Protein AF-A0AAX3VZ49-F1 (afdb_monomer_lite)

Foldseek 3Di:
DDDDDDDDDDDDPPDPDDDPDPPDDLPPWFAKLVVLLVVVLVCCCPVVVDDPVLSVLLNVLSVVLCLQQDTDGLARDDPVSLVLSLLLLQQPAPPLCPDPCVVVQDPDSVVNNVSSNCSSVVPHDHDALVSLVSSLVSVQVSLVVCVVVVSHPDRCSVVSHGDGPDPVVVVVPDDPDDPDD

Sequence (181 aa):
MADALATLPTTINAEPVPVCGALVAPSACGQSLEWLVARFNEHSATVLKLRTSTLKDRKGNLARFLDILGPLDSAALGTADIAHYREVIRTFPKDLPKKSVWKERPEDPVLRRNWYLSLNKHGLPSLSEQGQKTHFNDVRPFLRWLKAERYVTEDFSDMLTPVKNDADYQERGRPESPRVF

Radius of gyration: 23.42 Å; chains: 1; bounding box: 80×46×62 Å

pLDDT: mean 81.08, std 21.18, range [35.75, 98.12]

Secondary structure (DSSP, 8-state):
------PPPP---------SS------SSPPBHHHHHHHHHHHHHHTS---HHHHHHHHHHHHHHHHHH-S-BTTT--HHHHHHHHHHHHHPBTTGGGSGGGGG--SSHHHHHHHHHHGGGGTPPBPPHHHHHHHHHHHHHHHHHHHHTTSSSS--GGG-------HHHHHTTSPPPP---

Organism: Aeromonas salmonicida (NCBI:txid645)

InterPro domains:
  IPR010998 Integrase/recombinase, N-terminal [G3DSA:1.10.150.130] (31-170)

Structure (mmCIF, N/CA/C/O backbone):
data_AF-A0AAX3VZ49-F1
#
_entry.id   AF-A0AAX3VZ49-F1
#
loop_
_atom_site.group_PDB
_atom_site.id
_atom_site.type_symbol
_atom_site.label_atom_id
_atom_site.label_alt_id
_atom_site.label_comp_id
_atom_site.label_asym_id
_atom_site.label_entity_id
_atom_site.label_seq_id
_atom_site.pdbx_PDB_ins_code
_atom_site.Cartn_x
_atom_site.Cartn_y
_atom_site.Cartn_z
_atom_site.occupancy
_atom_site.B_iso_or_equiv
_atom_site.auth_seq_id
_atom_site.auth_comp_id
_atom_site.auth_asym_id
_atom_site.auth_atom_id
_atom_site.pdbx_PDB_model_num
ATOM 1 N N . MET A 1 1 ? -61.421 -30.511 25.741 1.00 42.22 1 MET A N 1
ATOM 2 C CA . MET A 1 1 ? -60.125 -30.350 25.046 1.00 42.22 1 MET A CA 1
ATOM 3 C C . MET A 1 1 ? -59.632 -28.962 25.422 1.00 42.22 1 MET A C 1
ATOM 5 O O . MET A 1 1 ? -60.268 -28.005 25.017 1.00 42.22 1 MET A O 1
ATOM 9 N N . ALA A 1 2 ? -58.894 -28.847 26.524 1.00 41.66 2 ALA A N 1
ATOM 10 C CA . ALA A 1 2 ? -57.445 -29.047 26.657 1.00 41.66 2 ALA A CA 1
ATOM 11 C C . ALA A 1 2 ? -56.673 -27.760 26.307 1.00 41.66 2 ALA A C 1
ATOM 13 O O . ALA A 1 2 ? -56.745 -27.267 25.185 1.00 41.66 2 ALA A O 1
ATOM 14 N N . ASP A 1 3 ? -56.012 -27.251 27.344 1.00 35.75 3 ASP A N 1
ATOM 15 C CA . ASP A 1 3 ? -55.146 -26.081 27.478 1.00 35.75 3 ASP A CA 1
ATOM 16 C C . ASP A 1 3 ? -54.098 -25.872 26.375 1.00 35.75 3 ASP A C 1
ATOM 18 O O . ASP A 1 3 ? -53.538 -26.832 25.852 1.00 35.75 3 ASP A O 1
ATOM 22 N N . ALA A 1 4 ? -53.735 -24.608 26.120 1.00 40.44 4 ALA A N 1
ATOM 23 C CA . ALA A 1 4 ? -52.469 -24.043 26.615 1.00 40.44 4 ALA A CA 1
ATOM 24 C C . ALA A 1 4 ? -52.219 -22.634 26.045 1.00 40.44 4 ALA A C 1
ATOM 26 O O . ALA A 1 4 ? -51.939 -22.443 24.862 1.00 40.44 4 ALA A O 1
ATOM 27 N N . LEU A 1 5 ? -52.268 -21.651 26.945 1.00 44.53 5 LEU A N 1
ATOM 28 C CA . LEU A 1 5 ? -51.555 -20.380 26.844 1.00 44.53 5 LEU A CA 1
ATOM 29 C C . LEU A 1 5 ? -50.047 -20.656 26.752 1.00 44.53 5 LEU A C 1
ATOM 31 O O . LEU A 1 5 ? -49.485 -21.277 27.651 1.00 44.53 5 LEU A O 1
ATOM 35 N N . ALA A 1 6 ? -49.387 -20.142 25.716 1.00 43.88 6 ALA A N 1
ATOM 36 C CA . ALA A 1 6 ? -47.933 -20.034 25.673 1.00 43.88 6 ALA A CA 1
ATOM 37 C C . ALA A 1 6 ? -47.542 -18.556 25.580 1.00 43.88 6 ALA A C 1
ATOM 39 O O . ALA A 1 6 ? -47.442 -17.962 24.508 1.00 43.88 6 ALA A O 1
ATOM 40 N N . THR A 1 7 ? -47.364 -17.969 26.759 1.00 42.59 7 THR A N 1
ATOM 41 C CA . THR A 1 7 ? -46.709 -16.688 27.008 1.00 42.59 7 THR A CA 1
ATOM 42 C C . THR A 1 7 ? -45.243 -16.789 26.576 1.00 42.59 7 THR A C 1
ATOM 44 O O . THR A 1 7 ? -44.523 -17.657 27.066 1.00 42.59 7 THR A O 1
ATOM 47 N N . LEU A 1 8 ? -44.780 -15.910 25.683 1.00 39.16 8 LEU A N 1
ATOM 48 C CA . LEU A 1 8 ? -43.347 -15.732 25.422 1.00 39.16 8 LEU A CA 1
ATOM 49 C C . LEU A 1 8 ? -42.787 -14.632 26.343 1.00 39.16 8 LEU A C 1
ATOM 51 O O . LEU A 1 8 ? -43.484 -13.649 26.604 1.00 39.16 8 LEU A O 1
ATOM 55 N N . PRO A 1 9 ? -41.565 -14.801 26.877 1.00 42.28 9 PRO A N 1
ATOM 56 C CA . PRO A 1 9 ? -41.089 -14.036 28.018 1.00 42.28 9 PRO A CA 1
ATOM 57 C C . PRO A 1 9 ? -40.709 -12.594 27.672 1.00 42.28 9 PRO A C 1
ATOM 59 O O . PRO A 1 9 ? -40.062 -12.291 26.671 1.00 42.28 9 PRO A O 1
ATOM 62 N N . THR A 1 10 ? -41.091 -11.725 28.598 1.00 40.69 10 THR A N 1
ATOM 63 C CA . THR A 1 10 ? -40.700 -10.331 28.766 1.00 40.69 10 THR A CA 1
ATOM 64 C C . THR A 1 10 ? -39.215 -10.217 29.147 1.00 40.69 10 THR A C 1
ATOM 66 O O . THR A 1 10 ? -38.770 -10.839 30.105 1.00 40.69 10 THR A O 1
ATOM 69 N N . THR A 1 11 ? -38.502 -9.343 28.430 1.00 42.53 11 THR A N 1
ATOM 70 C CA . THR A 1 11 ? -37.355 -8.543 28.900 1.00 42.53 11 THR A CA 1
ATOM 71 C C . THR A 1 11 ? -36.016 -9.245 29.167 1.00 42.53 11 THR A C 1
ATOM 73 O O . THR A 1 11 ? -35.780 -9.813 30.226 1.00 42.53 11 THR A O 1
ATOM 76 N N . ILE A 1 12 ? -35.046 -8.980 28.284 1.00 43.03 12 ILE A N 1
ATOM 77 C CA . ILE A 1 12 ? -33.708 -8.576 28.734 1.00 43.03 12 ILE A CA 1
ATOM 78 C C . ILE A 1 12 ? -33.549 -7.107 28.339 1.00 43.03 12 ILE A C 1
ATOM 80 O O . ILE A 1 12 ? -33.175 -6.778 27.216 1.00 43.03 12 ILE A O 1
ATOM 84 N N . ASN A 1 13 ? -33.880 -6.223 29.279 1.00 46.25 13 ASN A N 1
ATOM 85 C CA . ASN A 1 13 ? -33.373 -4.861 29.302 1.00 46.25 13 ASN A CA 1
ATOM 86 C C . ASN A 1 13 ? -31.871 -4.987 29.560 1.00 46.25 13 ASN A C 1
ATOM 88 O O . ASN A 1 13 ? -31.440 -5.056 30.708 1.00 46.25 13 ASN A O 1
ATOM 92 N N . ALA A 1 14 ? -31.075 -5.078 28.500 1.00 40.81 14 ALA A N 1
ATOM 93 C CA . ALA A 1 14 ? -29.682 -4.693 28.614 1.00 40.81 14 ALA A CA 1
ATOM 94 C C . ALA A 1 14 ? -29.687 -3.165 28.694 1.00 40.81 14 ALA A C 1
ATOM 96 O O . ALA A 1 14 ? -29.983 -2.488 27.709 1.00 40.81 14 ALA A O 1
ATOM 97 N N . GLU A 1 15 ? -29.446 -2.629 29.889 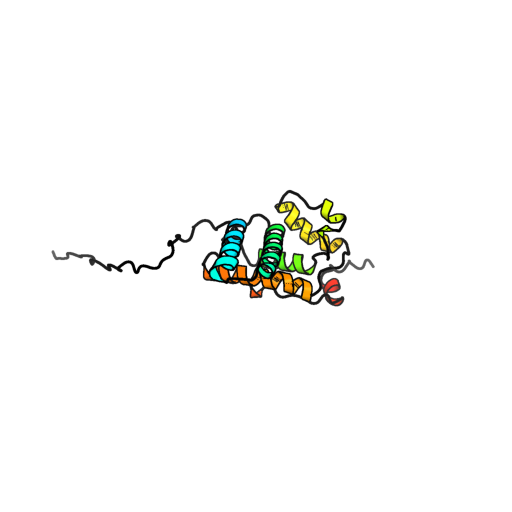1.00 38.97 15 GLU A N 1
ATOM 98 C CA . GLU A 1 15 ? -29.200 -1.202 30.053 1.00 38.97 15 GLU A CA 1
ATOM 99 C C . GLU A 1 15 ? -28.086 -0.771 29.082 1.00 38.97 15 GLU A C 1
ATOM 101 O O . GLU A 1 15 ? -27.069 -1.467 28.965 1.00 38.97 15 GLU A O 1
ATOM 106 N N . PRO A 1 16 ? -28.248 0.349 28.357 1.00 39.09 16 PRO A N 1
ATOM 107 C CA . PRO A 1 16 ? -27.188 0.855 27.508 1.00 39.09 16 PRO A CA 1
ATOM 108 C C . PRO A 1 16 ? -26.039 1.330 28.399 1.00 39.09 16 PRO A C 1
ATOM 110 O O . PRO A 1 16 ? -26.117 2.370 29.050 1.00 39.09 16 PRO A O 1
ATOM 113 N N . VAL A 1 17 ? -24.954 0.558 28.425 1.00 40.62 17 VAL A N 1
ATOM 114 C CA . VAL A 1 17 ? -23.691 0.994 29.023 1.00 40.62 17 VAL A CA 1
ATOM 115 C C . VAL A 1 17 ? -23.174 2.177 28.195 1.00 40.62 17 VAL A C 1
ATOM 117 O O . VAL A 1 17 ? -23.027 2.040 26.976 1.00 40.62 17 VAL A O 1
ATOM 120 N N . PRO A 1 18 ? -22.885 3.341 28.803 1.00 39.97 18 PRO A N 1
ATOM 121 C CA . PRO A 1 18 ? -22.410 4.493 28.061 1.00 39.97 18 PRO A CA 1
ATOM 122 C C . PRO A 1 18 ? -20.940 4.270 27.710 1.00 39.97 18 PRO A C 1
ATOM 124 O O . PRO A 1 18 ? -20.039 4.509 28.511 1.00 39.97 18 PRO A O 1
ATOM 127 N N . VAL A 1 19 ? -20.691 3.807 26.490 1.00 42.78 19 VAL A N 1
ATOM 128 C CA . VAL A 1 19 ? -19.364 3.865 25.882 1.00 42.78 19 VAL A CA 1
ATOM 129 C C . VAL A 1 19 ? -19.363 5.066 24.949 1.00 42.78 19 VAL A C 1
ATOM 131 O O . VAL A 1 19 ? -20.063 5.090 23.939 1.00 42.78 19 VAL A O 1
ATOM 134 N N . CYS A 1 20 ? -18.595 6.094 25.311 1.00 50.12 20 CYS A N 1
ATOM 135 C CA . CYS A 1 20 ? -18.269 7.202 24.423 1.00 50.12 20 CYS A CA 1
ATOM 136 C C . CYS A 1 20 ? -17.671 6.657 23.118 1.00 50.12 20 CYS A C 1
ATOM 138 O O . CYS A 1 20 ? -16.518 6.235 23.083 1.00 50.12 20 CYS A O 1
ATOM 140 N N . GLY A 1 21 ? -18.461 6.685 22.051 1.00 45.88 21 GLY A N 1
ATOM 141 C CA . GLY A 1 21 ? -18.049 6.308 20.706 1.00 45.88 21 GLY A CA 1
ATOM 142 C C . GLY A 1 21 ? -19.272 5.875 19.919 1.00 45.88 21 GLY A C 1
ATOM 143 O O . GLY A 1 21 ? -19.864 4.847 20.224 1.00 45.88 21 GLY A O 1
ATOM 144 N N . ALA A 1 22 ? -19.687 6.686 18.947 1.00 40.44 22 ALA A N 1
ATOM 145 C CA . ALA A 1 22 ? -20.813 6.381 18.075 1.00 40.44 22 ALA A CA 1
ATOM 146 C C . ALA A 1 22 ? -20.712 4.936 17.553 1.00 40.44 22 ALA A C 1
ATOM 148 O O . ALA A 1 22 ? -19.761 4.596 16.848 1.00 40.44 22 ALA A O 1
ATOM 149 N N . LEU A 1 23 ? -21.688 4.096 17.909 1.00 40.78 23 LEU A N 1
ATOM 150 C CA . LEU A 1 23 ? -21.863 2.767 17.336 1.00 40.78 23 LEU A CA 1
ATOM 151 C C . LEU A 1 23 ? -22.264 2.942 15.871 1.00 40.78 23 LEU A C 1
ATOM 153 O O . LEU A 1 23 ? -23.441 3.047 15.534 1.00 40.78 23 LEU A O 1
ATOM 157 N N . VAL A 1 24 ? -21.267 3.022 14.993 1.00 46.16 24 VAL A N 1
ATOM 158 C CA . VAL A 1 24 ? -21.484 2.877 13.558 1.00 46.16 24 VAL A CA 1
ATOM 159 C C . VAL A 1 24 ? -21.810 1.404 13.338 1.00 46.16 24 VAL A C 1
ATOM 161 O O . VAL A 1 24 ? -20.980 0.532 13.596 1.00 46.16 24 VAL A O 1
ATOM 164 N N . ALA A 1 25 ? -23.045 1.119 12.922 1.00 44.31 25 ALA A N 1
ATOM 165 C CA . ALA A 1 25 ? -23.424 -0.212 12.468 1.00 44.31 25 ALA A CA 1
ATOM 166 C C . ALA A 1 25 ? -22.407 -0.695 11.413 1.00 44.31 25 ALA A C 1
ATOM 168 O O . ALA A 1 25 ? -21.976 0.126 10.597 1.00 44.31 25 ALA A O 1
ATOM 169 N N . PRO A 1 26 ? -22.007 -1.983 11.397 1.00 44.28 26 PRO A N 1
ATOM 170 C CA . PRO A 1 26 ? -21.158 -2.496 10.333 1.00 44.28 26 PRO A CA 1
ATOM 171 C C . PRO A 1 26 ? -21.858 -2.220 9.005 1.00 44.28 26 PRO A C 1
ATOM 173 O O . PRO A 1 26 ? -22.947 -2.729 8.742 1.00 44.28 26 PRO A O 1
ATOM 176 N N . SER A 1 27 ? -21.270 -1.325 8.215 1.00 49.41 27 SER A N 1
ATOM 177 C CA . SER A 1 27 ? -21.827 -0.926 6.934 1.00 49.41 27 SER A CA 1
ATOM 178 C C . SER A 1 27 ? -21.842 -2.162 6.040 1.00 49.41 27 SER A C 1
ATOM 180 O O . SER A 1 27 ? -20.792 -2.730 5.751 1.00 49.41 27 SER A O 1
ATOM 182 N N . ALA A 1 28 ? -23.037 -2.597 5.633 1.00 52.97 28 ALA A N 1
ATOM 183 C CA . ALA A 1 28 ? -23.224 -3.732 4.727 1.00 52.97 28 ALA A CA 1
ATOM 184 C C . ALA A 1 28 ? -22.502 -3.530 3.376 1.00 52.97 28 ALA A C 1
ATOM 186 O O . ALA A 1 28 ? -22.211 -4.497 2.679 1.00 52.97 28 ALA A O 1
ATOM 187 N N . CYS A 1 29 ? -22.163 -2.280 3.045 1.00 62.66 29 CYS A N 1
ATOM 188 C CA . CYS A 1 29 ? -21.232 -1.901 1.989 1.00 62.66 29 CYS A CA 1
ATOM 189 C C . CYS A 1 29 ? -19.911 -1.457 2.639 1.00 62.66 29 CYS A C 1
ATOM 191 O O . CYS A 1 29 ? -19.936 -0.595 3.522 1.00 62.66 29 CYS A O 1
ATOM 193 N N . GLY A 1 30 ? -18.770 -2.032 2.248 1.00 77.56 30 GLY A N 1
ATOM 194 C CA . GLY A 1 30 ? -17.462 -1.638 2.788 1.00 77.56 30 GLY A CA 1
ATOM 195 C C . GLY A 1 30 ? -17.201 -0.129 2.681 1.00 77.56 30 GLY A C 1
ATOM 196 O O . GLY A 1 30 ? -17.809 0.563 1.870 1.00 77.56 30 GLY A O 1
ATOM 197 N N . GLN A 1 31 ? -16.307 0.394 3.520 1.00 93.12 31 GLN A N 1
ATOM 198 C CA . GLN A 1 31 ? -15.890 1.796 3.428 1.00 93.12 31 GLN A CA 1
ATOM 199 C C . GLN A 1 31 ? -14.721 1.921 2.454 1.00 93.12 31 GLN A C 1
ATOM 201 O O . GLN A 1 31 ? -13.831 1.068 2.456 1.00 93.12 31 GLN A O 1
ATOM 206 N N . SER A 1 32 ? -14.686 3.003 1.675 1.00 95.44 32 SER A N 1
ATOM 207 C CA . SER A 1 32 ? -13.553 3.297 0.793 1.00 95.44 32 SER A CA 1
ATOM 208 C C . SER A 1 32 ? -12.242 3.311 1.582 1.00 95.44 32 SER A C 1
ATOM 210 O O . SER A 1 32 ? -12.139 3.942 2.643 1.00 95.44 32 SER A O 1
ATOM 212 N N . LEU A 1 33 ? -11.210 2.652 1.047 1.00 95.81 33 LEU A N 1
ATOM 213 C CA . LEU A 1 33 ? -9.879 2.669 1.652 1.00 95.81 33 LEU A CA 1
ATOM 214 C C . LEU A 1 33 ? -9.296 4.082 1.737 1.00 95.81 33 LEU A C 1
ATOM 216 O O . LEU A 1 33 ? -8.551 4.365 2.672 1.00 95.81 33 LEU A O 1
ATOM 220 N N . GLU A 1 34 ? -9.652 4.984 0.821 1.00 96.31 34 GLU A N 1
ATOM 221 C CA . GLU A 1 34 ? -9.217 6.382 0.878 1.00 96.31 34 GLU A CA 1
ATOM 222 C C . GLU A 1 34 ? -9.750 7.076 2.137 1.00 96.31 34 GLU A C 1
ATOM 224 O O . GLU A 1 34 ? -8.990 7.684 2.897 1.00 96.31 34 GLU A O 1
ATOM 229 N N . TRP A 1 35 ? -11.047 6.910 2.406 1.00 96.31 35 TRP A N 1
ATOM 230 C CA . TRP A 1 35 ? -11.684 7.453 3.602 1.00 96.31 35 TRP A CA 1
ATOM 231 C C . TRP A 1 35 ? -11.095 6.844 4.881 1.00 96.31 35 TRP A C 1
ATOM 233 O O . TRP A 1 35 ? -10.801 7.553 5.848 1.00 96.31 35 TRP A O 1
ATOM 243 N N . LEU A 1 36 ? -10.844 5.533 4.874 1.00 97.38 36 LEU A N 1
ATOM 244 C CA . LEU A 1 36 ? -10.245 4.828 6.007 1.00 97.38 36 LEU A CA 1
ATOM 245 C C . LEU A 1 36 ? -8.798 5.254 6.272 1.00 97.38 36 LEU A C 1
ATOM 247 O O . LEU A 1 36 ? -8.404 5.388 7.430 1.00 97.38 36 LEU A O 1
ATOM 251 N N . VAL A 1 37 ? -8.007 5.518 5.231 1.00 97.12 37 VAL A N 1
ATOM 252 C CA . VAL A 1 37 ? -6.653 6.070 5.376 1.00 97.12 37 VAL A CA 1
ATOM 253 C C . VAL A 1 37 ? -6.699 7.474 5.979 1.00 97.12 37 VAL A C 1
ATOM 255 O O . VAL A 1 37 ? -5.878 7.786 6.845 1.00 97.12 37 VAL A O 1
ATOM 258 N N . ALA A 1 38 ? -7.650 8.322 5.576 1.00 96.06 38 ALA A N 1
ATOM 259 C CA . ALA A 1 38 ? -7.829 9.641 6.186 1.00 96.06 38 ALA A CA 1
ATOM 260 C C . ALA A 1 38 ? -8.135 9.521 7.692 1.00 96.06 38 ALA A C 1
ATOM 262 O O . ALA A 1 38 ? -7.419 10.097 8.516 1.00 96.06 38 ALA A O 1
ATOM 263 N N . ARG A 1 39 ? -9.099 8.666 8.057 1.00 96.31 39 ARG A N 1
ATOM 264 C CA . ARG A 1 39 ? -9.453 8.339 9.451 1.00 96.31 39 ARG A CA 1
ATOM 265 C C . ARG A 1 39 ? -8.278 7.787 10.255 1.00 96.31 39 ARG A C 1
ATOM 267 O O . ARG A 1 39 ? -8.044 8.210 11.386 1.00 96.31 39 ARG A O 1
ATOM 274 N N . PHE A 1 40 ? -7.496 6.880 9.679 1.00 96.12 40 PHE A N 1
ATOM 275 C CA . PHE A 1 40 ? -6.333 6.318 10.358 1.00 96.12 40 PHE A CA 1
ATOM 276 C C . PHE A 1 40 ? -5.219 7.349 10.573 1.00 96.12 40 PHE A C 1
ATOM 278 O O . PHE A 1 40 ? -4.523 7.322 11.592 1.00 96.12 40 PHE A O 1
ATOM 285 N N . ASN A 1 41 ? -5.040 8.282 9.636 1.00 94.44 41 ASN A N 1
ATOM 286 C CA . ASN A 1 41 ? -4.089 9.378 9.791 1.00 94.44 41 ASN A CA 1
ATOM 287 C C . ASN A 1 41 ? -4.510 10.343 10.908 1.00 94.44 41 ASN A C 1
ATOM 289 O O . ASN A 1 41 ? -3.649 10.797 11.663 1.00 94.44 41 ASN A O 1
ATOM 293 N N . GLU A 1 42 ? -5.808 10.623 11.045 1.00 93.44 42 GLU A N 1
ATOM 294 C CA . GLU A 1 42 ? -6.353 11.376 12.181 1.00 93.44 42 GLU A CA 1
ATOM 295 C C . GLU A 1 42 ? -6.112 10.631 13.497 1.00 93.44 42 GLU A C 1
ATOM 297 O O . GLU A 1 42 ? -5.509 11.195 14.409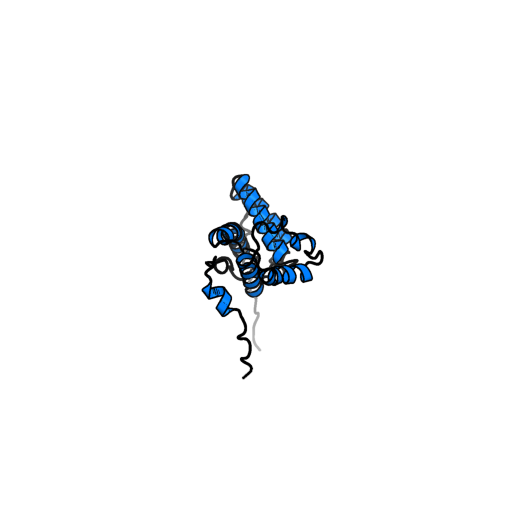 1.00 93.44 42 GLU A O 1
ATOM 302 N N . HIS A 1 43 ? -6.473 9.346 13.568 1.00 91.19 43 HIS A N 1
ATOM 303 C CA . HIS A 1 43 ? -6.225 8.491 14.733 1.00 91.19 43 HIS A CA 1
ATOM 304 C C . HIS A 1 43 ? -4.735 8.450 15.118 1.00 91.19 43 HIS A C 1
ATOM 306 O O . HIS A 1 43 ? -4.369 8.588 16.286 1.00 91.19 43 HIS A O 1
ATOM 312 N N . SER A 1 44 ? -3.844 8.330 14.131 1.00 90.19 44 SER A N 1
ATOM 313 C CA . SER A 1 44 ? -2.393 8.334 14.342 1.00 90.19 44 SER A CA 1
ATOM 314 C C . SER A 1 44 ? -1.884 9.655 14.936 1.00 90.19 44 SER A C 1
ATOM 316 O O . SER A 1 44 ? -0.929 9.655 15.716 1.00 90.19 44 SER A O 1
ATOM 318 N N . ALA A 1 45 ? -2.501 10.782 14.574 1.00 89.38 45 ALA A N 1
ATOM 319 C CA . ALA A 1 45 ? -2.120 12.097 15.073 1.00 89.38 45 ALA A CA 1
ATOM 320 C C . ALA A 1 45 ? -2.686 12.381 16.472 1.00 89.38 45 ALA A C 1
ATOM 322 O O . ALA A 1 45 ? -1.974 12.908 17.324 1.00 89.38 45 ALA A O 1
ATOM 323 N N . THR A 1 46 ? -3.948 12.028 16.720 1.00 88.06 46 THR A N 1
ATOM 324 C CA . THR A 1 46 ? -4.677 12.437 17.931 1.00 88.06 46 THR A CA 1
ATOM 325 C C . THR A 1 46 ? -4.601 11.405 19.052 1.00 88.06 46 THR A C 1
ATOM 327 O O . THR A 1 46 ? -4.422 11.776 20.212 1.00 88.06 46 THR A O 1
ATOM 330 N N . VAL A 1 47 ? -4.685 10.116 18.715 1.00 86.62 47 VAL A N 1
ATOM 331 C CA . VAL A 1 47 ? -4.705 9.014 19.686 1.00 86.62 47 VAL A CA 1
ATOM 332 C C . VAL A 1 47 ? -3.297 8.481 19.920 1.00 86.62 47 VAL A C 1
ATOM 334 O O . VAL A 1 47 ? -2.833 8.448 21.057 1.00 86.62 47 VAL A O 1
ATOM 337 N N . LEU A 1 48 ? -2.578 8.132 18.847 1.00 87.00 48 LEU A N 1
ATOM 338 C CA . LEU A 1 48 ? -1.212 7.599 18.957 1.00 87.00 48 LEU A CA 1
ATOM 339 C C . LEU A 1 48 ? -0.149 8.687 19.177 1.00 87.00 48 LEU A C 1
ATOM 341 O O . LEU A 1 48 ? 0.996 8.360 19.490 1.00 87.00 48 LEU A O 1
ATOM 345 N N . LYS A 1 49 ? -0.515 9.968 19.013 1.00 88.81 49 LYS A N 1
ATOM 346 C CA . LYS A 1 49 ? 0.346 11.145 19.237 1.00 88.81 49 LYS A CA 1
ATOM 347 C C . LYS A 1 49 ? 1.711 11.033 18.548 1.00 88.81 49 LYS A C 1
ATOM 349 O O . LYS A 1 49 ? 2.749 11.370 19.122 1.00 88.81 49 LYS A O 1
ATOM 354 N N . LEU A 1 50 ? 1.725 10.526 17.313 1.00 85.25 50 LEU A N 1
ATOM 355 C CA . LEU A 1 50 ? 2.969 10.354 16.569 1.00 85.25 50 LEU A CA 1
ATOM 356 C C . LEU A 1 50 ? 3.627 11.700 16.251 1.00 85.25 50 LEU A C 1
ATOM 358 O O . LEU A 1 50 ? 2.963 12.702 15.988 1.00 85.25 50 LEU A O 1
ATOM 362 N N . ARG A 1 51 ? 4.964 11.702 16.223 1.00 87.38 51 ARG A N 1
ATOM 363 C CA . ARG A 1 51 ? 5.753 12.876 15.832 1.00 87.38 51 ARG A CA 1
ATOM 364 C C . ARG A 1 51 ? 5.434 13.279 14.389 1.00 87.38 51 ARG A C 1
ATOM 366 O O . ARG A 1 51 ? 5.209 12.426 13.531 1.00 87.38 51 ARG A O 1
ATOM 373 N N . THR A 1 52 ? 5.507 14.577 14.103 1.00 85.25 52 THR A N 1
ATOM 374 C CA . THR A 1 52 ? 5.159 15.156 12.794 1.00 85.25 52 THR A CA 1
ATOM 375 C C . THR A 1 52 ? 5.925 14.532 11.624 1.00 85.25 52 THR A C 1
ATOM 377 O O . THR A 1 52 ? 5.335 14.291 10.573 1.00 85.25 52 THR A O 1
ATOM 380 N N . SER A 1 53 ? 7.217 14.231 11.793 1.00 84.56 53 SER A N 1
ATOM 381 C CA . SER A 1 53 ? 8.024 13.570 10.757 1.00 84.56 53 SER A CA 1
ATOM 382 C C . SER A 1 53 ? 7.525 12.155 10.456 1.00 84.56 53 SER A C 1
ATOM 384 O O . SER A 1 53 ? 7.277 11.831 9.301 1.00 84.56 53 SER A O 1
ATOM 386 N N . THR A 1 54 ? 7.265 11.352 11.490 1.00 86.88 54 THR A N 1
ATOM 387 C CA . THR A 1 54 ? 6.705 9.999 11.352 1.00 86.88 54 THR A CA 1
ATOM 388 C C . THR A 1 54 ? 5.325 10.018 10.693 1.00 86.88 54 THR A C 1
ATOM 390 O O . THR A 1 54 ? 5.035 9.179 9.846 1.00 86.88 54 THR A O 1
ATOM 393 N N . LEU A 1 55 ? 4.477 10.995 11.030 1.00 88.69 55 LEU A N 1
ATOM 394 C CA . LEU A 1 55 ? 3.179 11.171 10.372 1.00 88.69 55 LEU A CA 1
ATOM 395 C C . LEU A 1 55 ? 3.321 11.527 8.892 1.00 88.69 55 LEU A C 1
ATOM 397 O O . LEU A 1 55 ? 2.536 11.049 8.077 1.00 88.69 55 LEU A O 1
ATOM 401 N N . LYS A 1 56 ? 4.299 12.366 8.534 1.00 91.69 56 LYS A N 1
ATOM 402 C CA . LYS A 1 56 ? 4.558 12.743 7.141 1.00 91.69 56 LYS A CA 1
ATOM 403 C C . LYS A 1 56 ? 4.963 11.526 6.308 1.00 91.69 56 LYS A C 1
ATOM 405 O O . LYS A 1 56 ? 4.375 11.310 5.248 1.00 91.69 56 LYS A O 1
ATOM 410 N N . ASP A 1 57 ? 5.915 10.737 6.799 1.00 90.06 57 ASP A N 1
ATOM 411 C CA . ASP A 1 57 ? 6.397 9.541 6.099 1.00 90.06 57 ASP A CA 1
ATOM 412 C C . ASP A 1 57 ? 5.269 8.513 5.942 1.00 90.06 57 ASP A C 1
ATOM 414 O O . ASP A 1 57 ? 4.991 8.053 4.830 1.00 90.06 57 ASP A O 1
ATOM 418 N N . ARG A 1 58 ? 4.508 8.275 7.019 1.00 93.12 58 ARG A N 1
ATOM 419 C CA . ARG A 1 58 ? 3.333 7.401 6.994 1.00 93.12 58 ARG A CA 1
ATOM 420 C C . ARG A 1 58 ? 2.284 7.846 5.985 1.00 93.12 58 ARG A C 1
ATOM 422 O O . ARG A 1 58 ? 1.819 7.025 5.199 1.00 93.12 58 ARG A O 1
ATOM 429 N N . LYS A 1 59 ? 1.926 9.134 5.964 1.00 94.75 59 LYS A N 1
ATOM 430 C CA . LYS A 1 59 ? 0.974 9.683 4.984 1.00 94.75 59 LYS A CA 1
ATOM 431 C C . LYS A 1 59 ? 1.452 9.449 3.553 1.00 94.75 59 LYS A C 1
ATOM 433 O O . LYS A 1 59 ? 0.658 9.031 2.717 1.00 94.75 5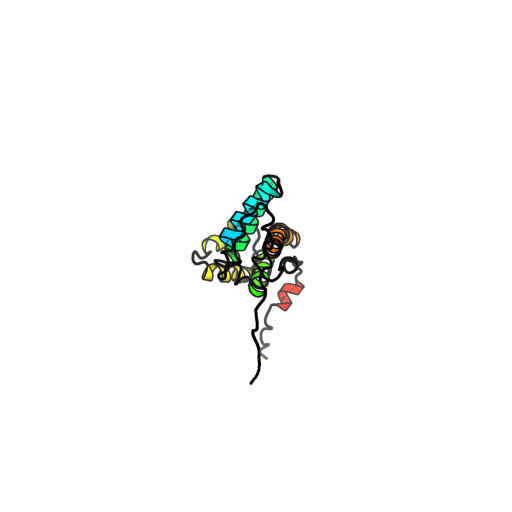9 LYS A O 1
ATOM 438 N N . GLY A 1 60 ? 2.739 9.666 3.278 1.00 94.06 60 GLY A N 1
ATOM 439 C CA . GLY A 1 60 ? 3.324 9.408 1.961 1.00 94.06 60 GLY A CA 1
ATOM 440 C C . GLY A 1 60 ? 3.246 7.933 1.554 1.00 94.06 60 GLY A C 1
ATOM 441 O O . GLY A 1 60 ? 2.868 7.617 0.424 1.00 94.06 60 GLY A O 1
ATOM 442 N N . ASN A 1 61 ? 3.543 7.024 2.483 1.00 95.12 61 ASN A N 1
ATOM 443 C CA . ASN A 1 61 ? 3.506 5.584 2.234 1.00 95.12 61 ASN A CA 1
ATOM 444 C C . ASN A 1 61 ? 2.077 5.039 2.089 1.00 95.12 61 ASN A C 1
ATOM 446 O O . ASN A 1 61 ? 1.836 4.212 1.209 1.00 95.12 61 ASN A O 1
ATOM 450 N N . LEU A 1 62 ? 1.114 5.548 2.864 1.00 97.12 62 LEU A N 1
ATOM 451 C CA . LEU A 1 62 ? -0.307 5.212 2.712 1.00 97.12 62 LEU A CA 1
ATOM 452 C C . LEU A 1 62 ? -0.901 5.787 1.420 1.00 97.12 62 LEU A C 1
ATOM 454 O O . LEU A 1 62 ? -1.660 5.101 0.743 1.00 97.12 62 LEU A O 1
ATOM 458 N N . ALA A 1 63 ? -0.505 6.996 1.014 1.00 95.62 63 ALA A N 1
ATOM 459 C CA . ALA A 1 63 ? -0.895 7.540 -0.287 1.00 95.62 63 ALA A CA 1
ATOM 460 C C . ALA A 1 63 ? -0.362 6.672 -1.438 1.00 95.62 63 ALA A C 1
ATOM 462 O O . ALA A 1 63 ? -1.077 6.416 -2.402 1.00 95.62 63 ALA A O 1
ATOM 463 N N . ARG A 1 64 ? 0.871 6.156 -1.325 1.00 95.50 64 ARG A N 1
ATOM 464 C CA . ARG A 1 64 ? 1.424 5.199 -2.297 1.00 95.50 64 ARG A CA 1
ATOM 465 C C . ARG A 1 64 ? 0.651 3.880 -2.313 1.00 95.50 64 ARG A C 1
ATOM 467 O O . ARG A 1 64 ? 0.436 3.335 -3.387 1.00 95.50 64 ARG A O 1
ATOM 474 N N . PHE A 1 65 ? 0.260 3.374 -1.145 1.00 97.06 65 PHE A N 1
ATOM 475 C CA . PHE A 1 65 ? -0.564 2.171 -1.018 1.00 97.06 65 PHE A CA 1
ATOM 476 C C . PHE A 1 65 ? -1.895 2.321 -1.765 1.00 97.06 65 PHE A C 1
ATOM 478 O O . PHE A 1 65 ? -2.205 1.485 -2.611 1.00 97.06 65 PHE A O 1
ATOM 485 N N . LEU A 1 66 ? -2.614 3.426 -1.543 1.00 96.50 66 LEU A N 1
ATOM 486 C CA . LEU A 1 66 ? -3.845 3.736 -2.276 1.00 96.50 66 LEU A CA 1
ATOM 487 C C . LEU A 1 66 ? -3.600 3.890 -3.779 1.00 96.50 66 LEU A C 1
ATOM 489 O O . LEU A 1 66 ? -4.356 3.361 -4.583 1.00 96.50 66 LEU A O 1
ATOM 493 N N . ASP A 1 67 ? -2.523 4.575 -4.169 1.00 95.75 67 ASP A N 1
ATOM 494 C CA . ASP A 1 67 ? -2.226 4.800 -5.584 1.00 95.75 67 ASP A CA 1
ATOM 495 C C . ASP A 1 67 ? -1.922 3.508 -6.354 1.00 95.75 67 ASP A C 1
ATOM 497 O O . ASP A 1 67 ? -2.193 3.425 -7.550 1.00 95.75 67 ASP A O 1
ATOM 501 N N . ILE A 1 68 ? -1.346 2.512 -5.677 1.00 96.12 68 ILE A N 1
ATOM 502 C CA . ILE A 1 68 ? -1.065 1.194 -6.252 1.00 96.12 68 ILE A CA 1
ATOM 503 C C . ILE A 1 68 ? -2.342 0.363 -6.349 1.00 96.12 68 ILE A C 1
ATOM 505 O O . ILE A 1 68 ? -2.591 -0.239 -7.389 1.00 96.12 68 ILE A O 1
ATOM 509 N N . LEU A 1 69 ? -3.147 0.315 -5.283 1.00 95.31 69 LEU A N 1
ATOM 510 C CA . LEU A 1 69 ? -4.356 -0.508 -5.276 1.00 95.31 69 LEU A CA 1
ATOM 511 C C . LEU A 1 69 ? -5.479 0.073 -6.140 1.00 95.31 69 LEU A C 1
ATOM 513 O O . LEU A 1 69 ? -6.273 -0.693 -6.687 1.00 95.31 69 LEU A O 1
ATOM 517 N N . GLY A 1 70 ? -5.525 1.396 -6.285 1.00 92.31 70 GLY A N 1
ATOM 518 C CA . GLY A 1 70 ? -6.652 2.098 -6.883 1.00 92.31 70 GLY A CA 1
ATOM 519 C C . GLY A 1 70 ? -7.874 2.147 -5.952 1.00 92.31 70 GLY A C 1
ATOM 520 O O . GLY A 1 70 ? -7.777 1.791 -4.774 1.00 92.31 70 GLY A O 1
ATOM 521 N N . PRO A 1 71 ? -9.025 2.620 -6.463 1.00 92.38 71 PRO A N 1
ATOM 522 C CA . PRO A 1 71 ? -10.284 2.650 -5.730 1.00 92.38 71 PRO A CA 1
ATOM 523 C C . PRO A 1 71 ? -10.675 1.242 -5.285 1.00 92.38 71 PRO A C 1
ATOM 525 O O . PRO A 1 71 ? -10.840 0.345 -6.111 1.00 92.38 71 PRO A O 1
ATOM 528 N N . LEU A 1 72 ? -10.801 1.055 -3.975 1.00 93.62 72 LEU A N 1
ATOM 529 C CA . LEU A 1 72 ? -11.136 -0.224 -3.370 1.00 93.62 72 LEU A CA 1
ATOM 530 C C . LEU A 1 72 ? -11.850 0.024 -2.042 1.00 93.62 72 LEU A C 1
ATOM 532 O O . LEU A 1 72 ? -11.454 0.906 -1.275 1.00 93.62 72 LEU A O 1
ATOM 536 N N . ASP A 1 73 ? -12.875 -0.776 -1.771 1.00 94.69 73 ASP A N 1
ATOM 537 C CA . ASP A 1 73 ? -13.592 -0.765 -0.499 1.00 94.69 73 ASP A CA 1
ATOM 538 C C . ASP A 1 73 ? -13.020 -1.812 0.454 1.00 94.69 73 ASP A C 1
ATOM 540 O O . ASP A 1 73 ? -12.528 -2.862 0.038 1.00 94.69 73 ASP A O 1
ATOM 544 N N . SER A 1 74 ? -13.143 -1.572 1.758 1.00 94.81 74 SER A N 1
ATOM 545 C CA . SER A 1 74 ? -12.645 -2.485 2.789 1.00 94.81 74 SER A CA 1
ATOM 546 C C . SER A 1 74 ? -13.251 -3.886 2.701 1.00 94.81 74 SER A C 1
ATOM 548 O O . SER A 1 74 ? -12.572 -4.859 3.004 1.00 94.81 74 SER A O 1
ATOM 550 N N . ALA A 1 75 ? -14.499 -4.004 2.239 1.00 92.62 75 ALA A N 1
ATOM 551 C CA . ALA A 1 75 ? -15.160 -5.292 2.031 1.00 92.62 75 ALA A CA 1
ATOM 552 C C . ALA A 1 75 ? -14.586 -6.082 0.840 1.00 92.62 75 ALA A C 1
ATOM 554 O O . ALA A 1 75 ? -14.719 -7.301 0.803 1.00 92.62 75 ALA A O 1
ATOM 555 N N . ALA A 1 76 ? -13.962 -5.396 -0.122 1.00 93.75 76 ALA A N 1
ATOM 556 C CA . ALA A 1 76 ? -13.329 -6.002 -1.290 1.00 93.75 76 ALA A CA 1
ATOM 557 C C . ALA A 1 76 ? -11.820 -6.229 -1.099 1.00 93.75 76 ALA A C 1
ATOM 559 O O . ALA A 1 76 ? -11.222 -6.971 -1.872 1.00 93.75 76 ALA A O 1
ATOM 560 N N . LEU A 1 77 ? -11.204 -5.611 -0.081 1.00 95.81 77 LEU A N 1
ATOM 561 C CA . LEU A 1 77 ? -9.789 -5.795 0.222 1.00 95.81 77 LEU A CA 1
ATOM 562 C C . LEU A 1 77 ? -9.511 -7.244 0.631 1.00 95.81 77 LEU A C 1
ATOM 564 O O . LEU A 1 77 ? -9.934 -7.688 1.699 1.00 95.81 77 LEU A O 1
ATOM 568 N N . GLY A 1 78 ? -8.747 -7.956 -0.197 1.00 96.25 78 GLY A N 1
ATOM 569 C CA . GLY A 1 78 ? -8.395 -9.349 0.055 1.00 96.25 78 GLY A CA 1
ATOM 570 C C . GLY A 1 78 ? -6.916 -9.670 -0.131 1.00 96.25 78 GLY A C 1
ATOM 571 O O . GLY A 1 78 ? -6.082 -8.832 -0.482 1.00 96.25 78 GLY A O 1
ATOM 572 N N . THR A 1 79 ? -6.588 -10.949 0.052 1.00 97.25 79 THR A N 1
ATOM 573 C CA . THR A 1 79 ? -5.235 -11.504 -0.109 1.00 97.25 79 THR A CA 1
ATOM 574 C C . THR A 1 79 ? -4.608 -11.142 -1.461 1.00 97.25 79 THR A C 1
ATOM 576 O O . THR A 1 79 ? -3.420 -10.828 -1.523 1.00 97.25 79 THR A O 1
ATOM 579 N N . ALA A 1 80 ? -5.390 -11.140 -2.546 1.00 96.31 80 ALA A N 1
ATOM 580 C CA . ALA A 1 80 ? -4.901 -10.819 -3.889 1.00 96.31 80 ALA A CA 1
ATOM 581 C C . ALA A 1 80 ? -4.410 -9.364 -4.012 1.00 96.31 80 ALA A C 1
ATOM 583 O O . ALA A 1 80 ? -3.391 -9.110 -4.656 1.00 96.31 80 ALA A O 1
ATOM 584 N N . ASP A 1 81 ? -5.078 -8.415 -3.356 1.00 97.06 81 ASP A N 1
ATOM 585 C CA . ASP A 1 81 ? -4.674 -7.006 -3.342 1.00 97.06 81 ASP A CA 1
ATOM 586 C C . ASP A 1 81 ? -3.387 -6.792 -2.563 1.00 97.06 81 ASP A C 1
ATOM 588 O O . ASP A 1 81 ? -2.486 -6.080 -3.004 1.00 97.06 81 ASP A O 1
ATOM 592 N N . ILE A 1 82 ? -3.267 -7.458 -1.419 1.00 97.81 82 ILE A N 1
ATOM 593 C CA . ILE A 1 82 ? -2.082 -7.352 -0.573 1.00 97.81 82 ILE A CA 1
ATOM 594 C C . ILE A 1 82 ? -0.879 -8.026 -1.242 1.00 97.81 82 ILE A C 1
ATOM 596 O O . ILE A 1 82 ? 0.230 -7.487 -1.205 1.00 97.81 82 ILE A O 1
ATOM 600 N N . ALA A 1 83 ? -1.097 -9.154 -1.926 1.00 96.75 83 ALA A N 1
ATOM 601 C CA . ALA A 1 83 ? -0.085 -9.793 -2.762 1.00 96.75 83 ALA A CA 1
ATOM 602 C C . ALA A 1 83 ? 0.346 -8.886 -3.927 1.00 96.75 83 ALA A C 1
ATOM 604 O O . ALA A 1 83 ? 1.545 -8.724 -4.159 1.00 96.75 83 ALA A O 1
ATOM 605 N N . HIS A 1 84 ? -0.610 -8.243 -4.605 1.00 95.69 84 HIS A N 1
ATOM 606 C CA . HIS A 1 84 ? -0.333 -7.272 -5.662 1.00 95.69 84 HIS A CA 1
ATOM 607 C C . HIS A 1 84 ? 0.508 -6.097 -5.145 1.00 95.69 84 HIS A C 1
ATOM 609 O O . HIS A 1 84 ? 1.561 -5.800 -5.706 1.00 95.69 84 HIS A O 1
ATOM 615 N N . TYR A 1 85 ? 0.093 -5.460 -4.046 1.00 97.62 85 TYR A N 1
ATOM 616 C CA . TYR A 1 85 ? 0.834 -4.349 -3.449 1.00 97.62 85 TYR A CA 1
ATOM 617 C C . TYR A 1 85 ? 2.259 -4.757 -3.060 1.00 97.62 85 TYR A C 1
ATOM 619 O O . TYR A 1 85 ? 3.214 -4.045 -3.375 1.00 97.62 85 TYR A O 1
ATOM 627 N N . ARG A 1 86 ? 2.426 -5.923 -2.422 1.00 96.25 86 ARG A N 1
ATOM 628 C CA . ARG A 1 86 ? 3.749 -6.454 -2.071 1.00 96.25 86 ARG A CA 1
ATOM 629 C C . ARG A 1 86 ? 4.636 -6.619 -3.304 1.00 96.25 86 ARG A C 1
ATOM 631 O O . ARG A 1 86 ? 5.797 -6.219 -3.260 1.00 96.25 86 ARG A O 1
ATOM 638 N N . GLU A 1 87 ? 4.105 -7.187 -4.382 1.00 94.69 87 GLU A N 1
ATOM 639 C CA . GLU A 1 87 ? 4.860 -7.413 -5.617 1.00 94.69 87 GLU A CA 1
ATOM 640 C C . GLU A 1 87 ? 5.265 -6.100 -6.300 1.00 94.69 87 GLU A C 1
ATOM 642 O O . GLU A 1 87 ? 6.413 -5.937 -6.730 1.00 94.69 87 GLU A O 1
ATOM 647 N N . VAL A 1 88 ? 4.360 -5.121 -6.326 1.00 95.44 88 VAL A N 1
ATOM 648 C CA . VAL A 1 88 ? 4.679 -3.777 -6.814 1.00 95.44 88 VAL A CA 1
ATOM 649 C C . VAL A 1 88 ? 5.784 -3.147 -5.972 1.00 95.44 88 VAL A C 1
ATOM 651 O O . VAL A 1 88 ? 6.756 -2.664 -6.537 1.00 95.44 88 VAL A O 1
ATOM 654 N N . ILE A 1 89 ? 5.699 -3.177 -4.637 1.00 95.88 89 ILE A N 1
ATOM 655 C CA . ILE A 1 89 ? 6.737 -2.594 -3.767 1.00 95.88 89 ILE A CA 1
ATOM 656 C C . ILE A 1 89 ? 8.086 -3.303 -3.926 1.00 95.88 89 ILE A C 1
ATOM 658 O O . ILE A 1 89 ? 9.124 -2.641 -3.938 1.00 95.88 89 ILE A O 1
ATOM 662 N N . ARG A 1 90 ? 8.085 -4.629 -4.103 1.00 92.19 90 ARG A N 1
ATOM 663 C CA . ARG A 1 90 ? 9.300 -5.417 -4.352 1.00 92.19 90 ARG A CA 1
ATOM 664 C C . ARG A 1 90 ? 10.027 -4.951 -5.610 1.00 92.19 90 ARG A C 1
ATOM 666 O O . ARG A 1 90 ? 11.247 -4.827 -5.608 1.00 92.19 90 ARG A O 1
ATOM 673 N N . THR A 1 91 ? 9.278 -4.692 -6.677 1.00 91.44 91 THR A N 1
ATOM 674 C CA . THR A 1 91 ? 9.831 -4.283 -7.975 1.00 91.44 91 THR A CA 1
ATOM 675 C C . THR A 1 91 ? 9.905 -2.768 -8.156 1.00 91.44 91 THR A C 1
ATOM 677 O O . THR A 1 91 ? 10.471 -2.300 -9.146 1.00 91.44 91 THR A O 1
ATOM 680 N N . PHE A 1 92 ? 9.397 -1.995 -7.191 1.00 92.56 92 PHE A N 1
ATOM 681 C CA . PHE A 1 92 ? 9.210 -0.555 -7.305 1.00 92.56 92 PHE A CA 1
ATOM 682 C C . PHE A 1 92 ? 10.532 0.148 -7.625 1.00 92.56 92 PHE A C 1
ATOM 684 O O . PHE A 1 92 ? 11.490 0.028 -6.853 1.00 92.56 92 PHE A O 1
ATOM 691 N N . PRO A 1 93 ? 10.616 0.903 -8.732 1.00 92.31 93 PRO A N 1
ATOM 692 C CA . PRO A 1 93 ? 11.840 1.602 -9.079 1.00 92.31 93 PRO A CA 1
ATOM 693 C C . PRO A 1 93 ? 12.226 2.646 -8.031 1.00 92.31 93 PRO A C 1
ATOM 695 O O . PRO A 1 93 ? 11.417 3.484 -7.618 1.00 92.31 93 PRO A O 1
ATOM 698 N N . LYS A 1 94 ? 13.499 2.655 -7.636 1.00 90.00 94 LYS A N 1
ATOM 699 C CA . LYS A 1 94 ? 14.030 3.703 -6.765 1.00 90.00 94 LYS A CA 1
ATOM 700 C C . LYS A 1 94 ? 13.896 5.068 -7.448 1.00 90.00 94 LYS A C 1
ATOM 702 O O . LYS A 1 94 ? 14.193 5.216 -8.636 1.00 90.00 94 LYS A O 1
ATOM 707 N N . ASP A 1 95 ? 13.477 6.069 -6.670 1.00 89.06 95 ASP A N 1
ATOM 708 C CA . ASP A 1 95 ? 13.273 7.442 -7.139 1.00 89.06 95 ASP A CA 1
ATOM 709 C C . ASP A 1 95 ? 12.299 7.535 -8.331 1.00 89.06 95 ASP A C 1
ATOM 711 O O . ASP A 1 95 ? 12.454 8.418 -9.174 1.00 89.06 95 ASP A O 1
ATOM 715 N N . LEU A 1 96 ? 11.299 6.640 -8.412 1.00 91.44 96 LEU A N 1
ATOM 716 C CA . LEU A 1 96 ? 10.360 6.555 -9.537 1.00 91.44 96 LEU A CA 1
ATOM 717 C C . LEU A 1 96 ? 9.829 7.924 -10.016 1.00 91.44 96 LEU A C 1
ATOM 719 O O . LEU A 1 96 ? 9.924 8.164 -11.217 1.00 91.44 96 LEU A O 1
ATOM 723 N N . PRO A 1 97 ? 9.380 8.866 -9.153 1.00 90.81 97 PRO A N 1
ATOM 724 C CA . PRO A 1 97 ? 8.892 10.173 -9.612 1.00 90.81 97 PRO A CA 1
ATOM 725 C C . PRO A 1 97 ? 9.912 11.029 -10.383 1.00 90.81 97 PRO A C 1
ATOM 727 O O . PRO A 1 97 ? 9.528 11.980 -11.055 1.00 90.81 97 PRO A O 1
ATOM 730 N N . LYS A 1 98 ? 11.211 10.716 -10.284 1.00 92.50 98 LYS A N 1
ATOM 731 C CA . LYS A 1 98 ? 12.298 11.393 -11.011 1.00 92.50 98 LYS A CA 1
ATOM 732 C C . LYS A 1 98 ? 12.649 10.704 -12.338 1.00 92.50 98 LYS A C 1
ATOM 734 O O . LYS A 1 98 ? 13.510 11.194 -13.064 1.00 92.50 98 LYS A O 1
ATOM 739 N N . LYS A 1 99 ? 12.056 9.545 -12.644 1.00 91.25 99 LYS A N 1
ATOM 740 C CA . LYS A 1 99 ? 12.323 8.766 -13.866 1.00 91.25 99 LYS A CA 1
ATOM 741 C C . LYS A 1 99 ? 11.415 9.228 -15.007 1.00 91.25 99 LYS A C 1
ATOM 743 O O . LYS A 1 99 ? 10.286 9.641 -14.768 1.00 91.25 99 LYS A O 1
ATOM 748 N N . SER A 1 100 ? 11.876 9.111 -16.254 1.00 92.00 100 SER A N 1
ATOM 749 C CA . SER A 1 100 ? 11.089 9.482 -17.444 1.00 92.00 100 SER A CA 1
ATOM 750 C C . SER A 1 100 ? 9.770 8.716 -17.540 1.00 92.00 100 SER A C 1
ATOM 752 O O . SER A 1 100 ? 8.741 9.339 -17.779 1.00 92.00 100 SER A O 1
ATOM 754 N N . VAL A 1 101 ? 9.796 7.409 -17.248 1.00 92.00 101 VAL A N 1
ATOM 755 C CA . VAL A 1 101 ? 8.615 6.526 -17.266 1.00 92.00 101 VAL A CA 1
ATOM 756 C C . VAL A 1 101 ? 7.489 7.021 -16.355 1.00 92.00 101 VAL A C 1
ATOM 758 O O . VAL A 1 101 ? 6.326 6.748 -16.609 1.00 92.00 101 VAL A O 1
ATOM 761 N N . TRP A 1 102 ? 7.789 7.812 -15.318 1.00 94.31 102 TRP A N 1
ATOM 762 C CA . TRP A 1 102 ? 6.757 8.396 -14.457 1.00 94.31 102 TRP A CA 1
ATOM 763 C C . TRP A 1 102 ? 5.782 9.301 -15.219 1.00 94.31 102 TRP A C 1
ATOM 765 O O . TRP A 1 102 ? 4.617 9.389 -14.843 1.00 94.31 102 TRP A O 1
ATOM 775 N N . LYS A 1 103 ? 6.234 9.938 -16.308 1.00 93.06 103 LYS A N 1
ATOM 776 C CA . LYS A 1 103 ? 5.382 10.762 -17.181 1.00 93.06 103 LYS A CA 1
ATOM 777 C C . LYS A 1 103 ? 4.339 9.937 -17.937 1.00 93.06 103 LYS A C 1
ATOM 779 O O . LYS A 1 103 ? 3.355 10.496 -18.396 1.00 93.06 103 LYS A O 1
ATOM 784 N N . GLU A 1 104 ? 4.556 8.631 -18.051 1.00 93.81 104 GLU A N 1
ATOM 785 C CA . GLU A 1 104 ? 3.656 7.681 -18.710 1.00 93.81 104 GLU A CA 1
ATOM 786 C C . GLU A 1 104 ? 2.653 7.062 -17.724 1.00 93.81 104 GLU A C 1
ATOM 788 O O . GLU A 1 104 ? 1.847 6.222 -18.118 1.00 93.81 104 GLU A O 1
ATOM 793 N N . ARG A 1 105 ? 2.695 7.444 -16.436 1.00 95.25 105 ARG A N 1
ATOM 794 C CA . ARG A 1 105 ? 1.776 6.927 -15.417 1.00 95.25 105 ARG A CA 1
ATOM 795 C C . ARG A 1 105 ? 0.325 7.251 -15.804 1.00 95.25 105 ARG A C 1
ATOM 797 O O . ARG A 1 105 ? -0.017 8.433 -15.856 1.00 95.25 105 ARG A O 1
ATOM 804 N N . PRO A 1 106 ? -0.549 6.241 -15.964 1.00 96.38 106 PRO A N 1
ATOM 805 C CA . PRO A 1 106 ? -1.938 6.474 -16.335 1.00 96.38 106 PRO A CA 1
ATOM 806 C C . PRO A 1 106 ? -2.721 7.290 -15.299 1.00 96.38 106 PRO A C 1
ATOM 808 O O . PRO A 1 106 ? -2.567 7.119 -14.081 1.00 96.38 106 PRO A O 1
ATOM 811 N N . GLU A 1 107 ? -3.613 8.151 -15.787 1.00 93.81 107 GLU A N 1
ATOM 812 C CA . GLU A 1 107 ? -4.603 8.855 -14.964 1.00 93.81 107 GLU A CA 1
ATOM 813 C C . GLU A 1 107 ? -5.740 7.926 -14.523 1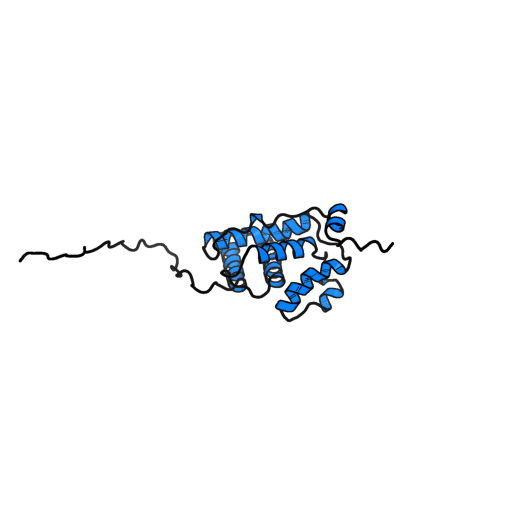.00 93.81 107 GLU A C 1
ATOM 815 O O . GLU A 1 107 ? -6.194 8.015 -13.382 1.00 93.81 107 GLU A O 1
ATOM 820 N N . ASP A 1 108 ? -6.129 6.985 -15.383 1.00 94.62 108 ASP A N 1
ATOM 821 C CA . ASP A 1 108 ? -7.103 5.954 -15.044 1.00 94.62 108 ASP A CA 1
ATOM 822 C C . ASP A 1 108 ? -6.546 5.017 -13.949 1.00 94.62 108 ASP A C 1
ATOM 824 O O . ASP A 1 108 ? -5.459 4.448 -14.122 1.00 94.62 108 ASP A O 1
ATOM 828 N N . PRO A 1 109 ? -7.249 4.836 -12.816 1.00 90.38 109 PRO A N 1
ATOM 829 C CA . PRO A 1 109 ? -6.737 4.027 -11.714 1.00 90.38 109 PRO A CA 1
ATOM 830 C C . PRO A 1 109 ? -6.591 2.533 -12.033 1.00 90.38 109 PRO A C 1
ATOM 832 O O . PRO A 1 109 ? -5.682 1.887 -11.509 1.00 90.38 109 PRO A O 1
ATOM 835 N N . VAL A 1 110 ? -7.444 1.981 -12.900 1.00 88.12 110 VAL A N 1
ATOM 836 C CA . VAL A 1 110 ? -7.398 0.562 -13.284 1.00 88.12 110 VAL A CA 1
ATOM 837 C C . VAL A 1 110 ? -6.169 0.302 -14.153 1.00 88.12 110 VAL A C 1
ATOM 839 O O . VAL A 1 110 ? -5.407 -0.636 -13.903 1.00 88.12 110 VAL A O 1
ATOM 842 N N . LEU A 1 111 ? -5.911 1.173 -15.131 1.00 93.44 111 LEU A N 1
ATOM 843 C CA . LEU A 1 111 ? -4.698 1.116 -15.946 1.00 93.44 111 LEU A CA 1
ATOM 844 C C . LEU A 1 111 ? -3.444 1.366 -15.104 1.00 93.44 111 LEU A C 1
ATOM 846 O O . LEU A 1 111 ? -2.434 0.686 -15.292 1.00 93.44 111 LEU A O 1
ATOM 850 N N . ARG A 1 112 ? -3.505 2.294 -14.142 1.00 95.06 112 ARG A N 1
ATOM 851 C CA . ARG A 1 112 ? -2.386 2.604 -13.242 1.00 95.06 112 ARG A CA 1
ATOM 852 C C . ARG A 1 112 ? -1.966 1.405 -12.398 1.00 95.06 112 ARG A C 1
ATOM 854 O O . ARG A 1 112 ? -0.767 1.156 -12.262 1.00 95.06 112 ARG A O 1
ATOM 861 N N . ARG A 1 113 ? -2.929 0.646 -11.871 1.00 92.50 113 ARG A N 1
ATOM 862 C CA . ARG A 1 113 ? -2.664 -0.576 -11.102 1.00 92.50 113 ARG A CA 1
ATOM 863 C C . ARG A 1 113 ? -1.831 -1.582 -11.904 1.00 92.50 113 ARG A C 1
ATOM 865 O O . ARG A 1 113 ? -0.836 -2.110 -11.411 1.00 92.50 113 ARG A O 1
ATOM 872 N N . ASN A 1 114 ? -2.186 -1.798 -13.170 1.00 91.25 114 ASN A N 1
ATOM 873 C CA . ASN A 1 114 ? -1.443 -2.697 -14.059 1.00 91.25 114 ASN A CA 1
ATOM 874 C C . ASN A 1 114 ? -0.095 -2.111 -14.504 1.00 91.25 114 ASN A C 1
ATOM 876 O O . ASN A 1 114 ? 0.894 -2.837 -14.611 1.00 91.25 114 ASN A O 1
ATOM 880 N N . TRP A 1 115 ? -0.035 -0.796 -14.714 1.00 94.94 115 TRP A N 1
ATOM 881 C CA . TRP A 1 115 ? 1.192 -0.087 -15.074 1.00 94.94 115 TRP A CA 1
ATOM 882 C C . TRP A 1 115 ? 2.284 -0.226 -14.005 1.00 94.94 115 TRP A C 1
ATOM 884 O O . TRP A 1 115 ? 3.452 -0.434 -14.332 1.00 94.94 115 TRP A O 1
ATOM 894 N N . TYR A 1 116 ? 1.922 -0.198 -12.719 1.00 94.88 116 TYR A N 1
ATOM 895 C CA . TYR A 1 116 ? 2.889 -0.418 -11.642 1.00 94.88 116 TYR A CA 1
ATOM 896 C C . TYR A 1 116 ? 3.594 -1.778 -11.737 1.00 94.88 116 TYR A C 1
ATOM 898 O O . TYR A 1 116 ? 4.800 -1.849 -11.505 1.00 94.88 116 TYR A O 1
ATOM 906 N N . LEU A 1 117 ? 2.882 -2.841 -12.128 1.00 89.12 117 LEU A N 1
ATOM 907 C CA . LEU A 1 117 ? 3.490 -4.155 -12.353 1.00 89.12 117 LEU A CA 1
ATOM 908 C C . LEU A 1 117 ? 4.390 -4.172 -13.588 1.00 89.12 117 LEU A C 1
ATOM 910 O O . LEU A 1 117 ? 5.422 -4.841 -13.573 1.00 89.12 117 LEU A O 1
ATOM 914 N N . SER A 1 118 ? 4.043 -3.439 -14.652 1.00 90.94 118 SER A N 1
ATOM 915 C CA . SER A 1 118 ? 4.867 -3.418 -15.865 1.00 90.94 118 SER A CA 1
ATOM 916 C C . SER A 1 118 ? 6.216 -2.728 -15.670 1.00 90.94 118 SER A C 1
ATOM 918 O O . SER A 1 118 ? 7.130 -2.992 -16.448 1.00 90.94 118 SER A O 1
ATOM 920 N N . LEU A 1 119 ? 6.383 -1.907 -14.622 1.00 89.94 119 LEU A N 1
ATOM 921 C CA . LEU A 1 119 ? 7.652 -1.237 -14.304 1.00 89.94 119 LEU A CA 1
ATOM 922 C C . LEU A 1 119 ? 8.825 -2.208 -14.123 1.00 89.94 119 LEU A C 1
ATOM 924 O O . LEU A 1 119 ? 9.964 -1.842 -14.421 1.00 89.94 119 LEU A O 1
ATOM 928 N N . ASN A 1 120 ? 8.562 -3.450 -13.708 1.00 83.19 120 ASN A N 1
ATOM 929 C CA . ASN A 1 120 ? 9.598 -4.475 -13.577 1.00 83.19 120 ASN A CA 1
ATOM 930 C C . ASN A 1 120 ? 10.296 -4.806 -14.916 1.00 83.19 120 ASN A C 1
ATOM 932 O O . ASN A 1 120 ? 11.448 -5.234 -14.916 1.00 83.19 120 ASN A O 1
ATOM 936 N N . LYS A 1 121 ? 9.650 -4.531 -16.058 1.00 85.31 121 LYS A N 1
ATOM 937 C CA . LYS A 1 121 ? 10.186 -4.776 -17.407 1.00 85.31 121 LYS A CA 1
ATOM 938 C C . LYS A 1 121 ? 11.148 -3.687 -17.881 1.00 85.31 121 LYS A C 1
ATOM 940 O O . LYS A 1 121 ? 11.858 -3.894 -18.857 1.00 85.31 121 LYS A O 1
ATOM 945 N N . HIS A 1 122 ? 11.198 -2.541 -17.200 1.00 81.44 122 HIS A N 1
ATOM 946 C CA . HIS A 1 122 ? 12.015 -1.396 -17.617 1.00 81.44 122 HIS A CA 1
ATOM 947 C C . HIS A 1 122 ? 13.480 -1.485 -17.156 1.00 81.44 122 HIS A C 1
ATOM 949 O O . HIS A 1 122 ? 14.242 -0.545 -17.374 1.00 81.44 122 HIS A O 1
ATOM 955 N N . GLY A 1 123 ? 13.886 -2.575 -16.489 1.00 81.12 123 GLY A N 1
ATOM 956 C CA . GLY A 1 123 ? 15.268 -2.771 -16.028 1.00 81.12 123 GLY A CA 1
ATOM 957 C C . GLY A 1 123 ? 15.739 -1.731 -15.003 1.00 81.12 123 GLY A C 1
ATOM 958 O O . GLY A 1 123 ? 16.938 -1.515 -14.836 1.00 81.12 123 GLY A O 1
ATOM 959 N N . LEU A 1 124 ? 14.805 -1.046 -14.336 1.00 86.62 124 LEU A N 1
ATOM 960 C CA . LEU A 1 124 ? 15.122 -0.022 -13.348 1.00 86.62 124 LEU A CA 1
ATOM 961 C C . LEU A 1 124 ? 15.528 -0.666 -12.014 1.00 86.62 124 LEU A C 1
ATOM 963 O O . LEU A 1 124 ? 14.945 -1.676 -11.620 1.00 86.62 124 LEU A O 1
ATOM 967 N N . PRO A 1 125 ? 16.476 -0.066 -11.271 1.00 88.50 125 PRO A N 1
ATOM 968 C CA . PRO A 1 125 ? 16.868 -0.584 -9.968 1.00 88.50 125 PRO A CA 1
ATOM 969 C C . PRO A 1 125 ? 15.697 -0.493 -8.984 1.00 88.50 125 PRO A C 1
ATOM 971 O O . PRO A 1 125 ? 15.189 0.600 -8.709 1.00 88.50 125 PRO A O 1
ATOM 974 N N . SER A 1 126 ? 15.284 -1.639 -8.448 1.00 91.19 126 SER A N 1
ATOM 975 C CA . SER A 1 126 ? 14.205 -1.737 -7.464 1.00 91.19 126 SER A CA 1
ATOM 976 C C . SER A 1 126 ? 14.639 -1.276 -6.067 1.00 91.19 126 SER A C 1
ATOM 978 O O . SER A 1 126 ? 15.830 -1.142 -5.766 1.00 91.19 126 SER A O 1
ATOM 980 N N . LEU A 1 127 ? 13.666 -1.042 -5.183 1.00 91.56 127 LEU A N 1
ATOM 981 C CA . LEU A 1 127 ? 13.913 -0.792 -3.762 1.00 91.56 127 LEU A CA 1
ATOM 982 C C . LEU A 1 127 ? 14.674 -1.955 -3.113 1.00 91.56 127 LEU A C 1
ATOM 984 O O . LEU A 1 127 ? 14.346 -3.118 -3.338 1.00 91.56 127 LEU A O 1
ATOM 988 N N . SER A 1 128 ? 15.646 -1.646 -2.251 1.00 92.56 128 SER A N 1
ATOM 989 C CA . SER A 1 128 ? 16.295 -2.649 -1.397 1.00 92.56 128 SER A CA 1
ATOM 990 C C . SER A 1 128 ? 15.305 -3.267 -0.403 1.00 92.56 128 SER A C 1
ATOM 992 O O . SER A 1 128 ? 14.248 -2.693 -0.144 1.00 92.56 128 SER A O 1
ATOM 994 N N . GLU A 1 129 ? 15.678 -4.384 0.230 1.00 94.38 129 GLU A N 1
ATOM 995 C CA . GLU A 1 129 ? 14.897 -4.999 1.319 1.00 94.38 129 GLU A CA 1
ATOM 996 C C . GLU A 1 129 ? 14.541 -3.971 2.410 1.00 94.38 129 GLU A C 1
ATOM 998 O O . GLU A 1 129 ? 13.392 -3.867 2.841 1.00 94.38 129 GLU A O 1
ATOM 1003 N N . GLN A 1 130 ? 15.510 -3.135 2.801 1.00 93.25 130 GLN A N 1
ATOM 1004 C CA . GLN A 1 130 ? 15.286 -2.059 3.765 1.00 93.25 130 GLN A CA 1
ATOM 1005 C C . GLN A 1 130 ? 14.333 -0.978 3.225 1.00 93.25 130 GLN A C 1
ATOM 1007 O O . GLN A 1 130 ? 13.521 -0.451 3.981 1.00 93.25 130 GLN A O 1
ATOM 1012 N N . GLY A 1 131 ? 14.396 -0.663 1.927 1.00 92.31 131 GLY A N 1
ATOM 1013 C CA . GLY A 1 131 ? 13.450 0.246 1.277 1.00 92.31 131 GLY A CA 1
ATOM 1014 C C . GLY A 1 131 ? 12.018 -0.293 1.299 1.00 92.31 131 GLY A C 1
ATOM 1015 O O . GLY A 1 131 ? 11.101 0.429 1.682 1.00 92.31 131 GLY A O 1
ATOM 1016 N N . GLN A 1 132 ? 11.834 -1.577 0.979 1.00 95.44 132 GLN A N 1
ATOM 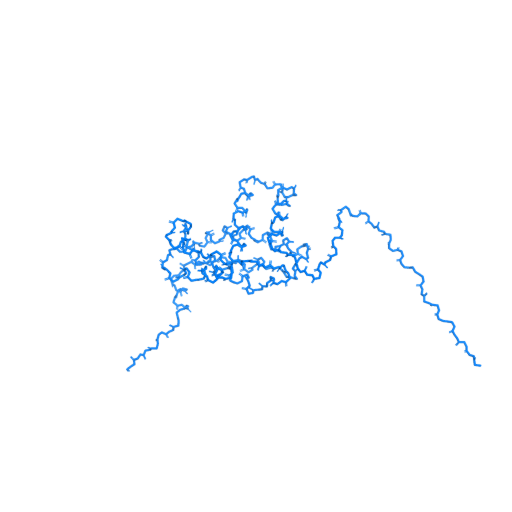1017 C CA . GLN A 1 132 ? 10.540 -2.262 1.086 1.00 95.44 132 GLN A CA 1
ATOM 1018 C C . GLN A 1 132 ? 10.025 -2.235 2.534 1.00 95.44 132 GLN A C 1
ATOM 1020 O O . GLN A 1 132 ? 8.875 -1.877 2.787 1.00 95.44 132 GLN A O 1
ATOM 1025 N N . LYS A 1 133 ? 10.898 -2.541 3.505 1.00 95.19 133 LYS A N 1
ATOM 1026 C CA . LYS A 1 133 ? 10.567 -2.537 4.936 1.00 95.19 133 LYS A CA 1
ATOM 1027 C C . LYS A 1 133 ? 10.049 -1.181 5.412 1.00 95.19 133 LYS A C 1
ATOM 1029 O O . LYS A 1 133 ? 9.102 -1.152 6.193 1.00 95.19 133 LYS A O 1
ATOM 1034 N N . THR A 1 134 ? 10.623 -0.072 4.944 1.00 91.56 134 THR A N 1
ATOM 1035 C CA . THR A 1 134 ? 10.137 1.275 5.284 1.00 91.56 134 THR A CA 1
ATOM 1036 C C . THR A 1 134 ? 8.685 1.475 4.849 1.00 91.56 134 THR A C 1
ATOM 1038 O O . THR A 1 134 ? 7.875 1.898 5.667 1.00 91.56 134 THR A O 1
ATOM 1041 N N . HIS A 1 135 ? 8.324 1.093 3.619 1.00 93.44 135 HIS A N 1
ATOM 1042 C CA . HIS A 1 135 ? 6.929 1.148 3.165 1.00 93.44 135 HIS A CA 1
ATOM 1043 C C . HIS A 1 135 ? 6.015 0.277 4.035 1.00 93.44 135 HIS A C 1
ATOM 1045 O O . HIS A 1 135 ? 4.978 0.730 4.522 1.00 93.44 135 HIS A O 1
ATOM 1051 N N . PHE A 1 136 ? 6.417 -0.972 4.273 1.00 96.94 136 PHE A N 1
ATOM 1052 C CA . PHE A 1 136 ? 5.597 -1.932 5.010 1.00 96.94 136 PHE A CA 1
ATOM 1053 C C . PHE A 1 136 ? 5.406 -1.553 6.480 1.00 96.94 136 PHE A C 1
ATOM 1055 O O . PHE A 1 136 ? 4.332 -1.787 7.028 1.00 96.94 136 PHE A O 1
ATOM 1062 N N . ASN A 1 137 ? 6.391 -0.921 7.118 1.00 95.50 137 ASN A N 1
ATOM 1063 C CA . ASN A 1 137 ? 6.280 -0.466 8.504 1.00 95.50 137 ASN A CA 1
ATOM 1064 C C . ASN A 1 137 ? 5.191 0.595 8.713 1.00 95.50 137 ASN A C 1
ATOM 1066 O O . ASN A 1 137 ? 4.656 0.688 9.816 1.00 95.50 137 ASN A O 1
ATOM 1070 N N . ASP A 1 138 ? 4.840 1.358 7.677 1.00 94.12 138 ASP A N 1
ATOM 1071 C CA . ASP A 1 138 ? 3.769 2.354 7.748 1.00 94.12 138 ASP A CA 1
ATOM 1072 C C . ASP A 1 138 ? 2.400 1.807 7.336 1.00 94.12 138 ASP A C 1
ATOM 1074 O O . ASP A 1 138 ? 1.383 2.250 7.871 1.00 94.12 138 ASP A O 1
ATOM 1078 N N . VAL A 1 139 ? 2.360 0.810 6.446 1.00 97.50 139 VAL A N 1
ATOM 1079 C CA . VAL A 1 139 ? 1.104 0.176 6.005 1.00 97.50 139 VAL A CA 1
ATOM 1080 C C . VAL A 1 139 ? 0.616 -0.893 6.988 1.00 97.50 139 VAL A C 1
ATOM 1082 O O . VAL A 1 139 ? -0.583 -1.002 7.232 1.00 97.50 139 VAL A O 1
ATOM 1085 N N . ARG A 1 140 ? 1.510 -1.662 7.622 1.00 98.00 140 ARG A N 1
ATOM 1086 C CA . ARG A 1 140 ? 1.128 -2.708 8.592 1.00 98.00 140 ARG A CA 1
ATOM 1087 C C . ARG A 1 140 ? 0.254 -2.192 9.746 1.00 98.00 140 ARG A C 1
ATOM 1089 O O . ARG A 1 140 ? -0.755 -2.834 10.029 1.00 98.00 140 ARG A O 1
ATOM 1096 N N . PRO A 1 141 ? 0.572 -1.058 10.408 1.00 96.94 141 PRO A N 1
ATOM 1097 C CA . PRO A 1 141 ? -0.291 -0.492 11.442 1.00 96.94 141 PRO A CA 1
ATOM 1098 C C . PRO A 1 141 ? -1.695 -0.152 10.940 1.00 96.94 141 PRO A C 1
ATOM 1100 O O . PRO A 1 141 ? -2.654 -0.348 11.677 1.00 96.94 141 PRO A O 1
ATOM 1103 N N . PHE A 1 142 ? -1.818 0.314 9.695 1.00 97.62 142 PHE A N 1
ATOM 1104 C CA . PHE A 1 142 ? -3.117 0.585 9.086 1.00 97.62 142 PHE A CA 1
ATOM 1105 C C . PHE A 1 142 ? -3.927 -0.704 8.908 1.00 97.62 142 PHE A C 1
ATOM 1107 O O . PHE A 1 142 ? -5.071 -0.756 9.342 1.00 97.62 142 PHE A O 1
ATOM 1114 N N . LEU A 1 143 ? -3.329 -1.770 8.363 1.00 98.12 143 LEU A N 1
ATOM 1115 C CA . LEU A 1 143 ? -4.011 -3.062 8.183 1.00 98.12 143 LEU A CA 1
ATOM 1116 C C . LEU A 1 143 ? -4.468 -3.675 9.518 1.00 98.12 143 LEU A C 1
ATOM 1118 O O . LEU A 1 143 ? -5.602 -4.137 9.633 1.00 98.12 143 LEU A O 1
ATOM 1122 N N . ARG A 1 144 ? -3.626 -3.592 10.555 1.00 98.00 144 ARG A N 1
ATOM 1123 C CA . ARG A 1 144 ? -3.982 -4.014 11.922 1.00 98.00 144 ARG A CA 1
ATOM 1124 C C . ARG A 1 144 ? -5.144 -3.205 12.481 1.00 98.00 144 ARG A C 1
ATOM 1126 O O . ARG A 1 144 ? -6.046 -3.765 13.097 1.00 98.00 144 ARG A O 1
ATOM 1133 N N . TRP A 1 145 ? -5.128 -1.893 12.254 1.00 97.38 145 TRP A N 1
ATOM 1134 C CA . TRP A 1 145 ? -6.202 -1.004 12.678 1.00 97.38 145 TRP A CA 1
ATOM 1135 C C . TRP A 1 145 ? -7.520 -1.324 11.964 1.00 97.38 145 TRP A C 1
ATOM 1137 O O . TRP A 1 145 ? -8.545 -1.432 12.629 1.00 97.38 145 TRP A O 1
ATOM 1147 N N . LEU A 1 146 ? -7.501 -1.597 10.652 1.00 96.88 146 LEU A N 1
ATOM 1148 C CA . LEU A 1 146 ? -8.698 -2.036 9.924 1.00 96.88 146 LEU A CA 1
ATOM 1149 C C . LEU A 1 146 ? -9.327 -3.285 10.548 1.00 96.88 146 LEU A C 1
ATOM 1151 O O . LEU A 1 146 ? -10.548 -3.354 10.690 1.00 96.88 146 LEU A O 1
ATOM 1155 N N . LYS A 1 147 ? -8.502 -4.265 10.937 1.00 96.31 147 LYS A N 1
ATOM 1156 C CA . LYS A 1 147 ? -8.982 -5.478 11.602 1.00 96.31 147 LYS A CA 1
ATOM 1157 C C . LYS A 1 147 ? -9.529 -5.184 13.000 1.00 96.31 147 LYS A C 1
ATOM 1159 O O . LYS A 1 147 ? -10.592 -5.696 13.351 1.00 96.31 147 LYS A O 1
ATOM 1164 N N . ALA A 1 148 ? -8.826 -4.372 13.790 1.00 95.56 148 ALA A N 1
ATOM 1165 C CA . ALA A 1 148 ? -9.238 -4.012 15.147 1.00 95.56 148 ALA A CA 1
ATOM 1166 C C . ALA A 1 148 ? -10.598 -3.290 15.166 1.00 95.56 148 ALA A C 1
ATOM 1168 O O . ALA A 1 148 ? -11.460 -3.621 15.976 1.00 95.56 148 ALA A O 1
ATOM 1169 N N . GLU A 1 149 ? -10.815 -2.383 14.214 1.00 94.75 149 GLU A N 1
ATOM 1170 C CA . GLU A 1 149 ? -12.066 -1.635 14.032 1.00 94.75 149 GLU A CA 1
ATOM 1171 C C . GLU A 1 149 ? -13.128 -2.405 13.224 1.00 94.75 149 GLU A C 1
ATOM 1173 O O . GLU A 1 149 ? -14.195 -1.874 12.928 1.00 94.75 149 GLU A O 1
ATOM 1178 N N . ARG A 1 150 ? -12.859 -3.671 12.869 1.00 94.06 150 ARG A N 1
ATOM 1179 C CA . ARG A 1 150 ? -13.784 -4.568 12.152 1.00 94.06 150 ARG A CA 1
ATOM 1180 C C . ARG A 1 150 ? -14.193 -4.086 10.750 1.00 94.06 150 ARG A C 1
ATOM 1182 O O . ARG A 1 150 ? -15.244 -4.484 10.255 1.00 94.06 150 ARG A O 1
ATOM 1189 N N . TYR A 1 151 ? -13.354 -3.293 10.080 1.00 94.38 151 TYR A N 1
ATOM 1190 C CA . TYR A 1 151 ? -13.551 -2.919 8.670 1.00 94.38 151 TYR A CA 1
ATOM 1191 C C . TYR A 1 151 ? -13.206 -4.050 7.692 1.00 94.38 151 TYR A C 1
ATOM 1193 O O . TYR A 1 151 ? -13.665 -4.024 6.549 1.00 94.38 151 TYR A O 1
ATOM 1201 N N . VAL A 1 152 ? -12.396 -5.016 8.137 1.00 93.88 152 VAL A N 1
ATOM 1202 C CA . VAL A 1 152 ? -11.991 -6.216 7.391 1.00 93.88 152 VAL A CA 1
ATOM 1203 C C . VAL A 1 152 ? -12.135 -7.465 8.261 1.00 93.88 152 VAL A C 1
ATOM 1205 O O . VAL A 1 152 ? -12.067 -7.409 9.494 1.00 93.88 152 VAL A O 1
ATOM 1208 N N . THR A 1 153 ? -12.318 -8.617 7.618 1.00 91.00 153 THR A N 1
ATOM 1209 C CA . THR A 1 153 ? -12.490 -9.911 8.294 1.00 91.00 153 THR A CA 1
ATOM 1210 C C . THR A 1 153 ? -11.175 -10.506 8.789 1.00 91.00 153 THR A C 1
ATOM 1212 O O . THR A 1 153 ? -11.185 -11.246 9.773 1.00 91.00 153 THR A O 1
ATOM 1215 N N . GLU A 1 154 ? -10.042 -10.143 8.191 1.00 92.88 154 GLU A N 1
ATOM 1216 C CA . GLU A 1 154 ? -8.721 -10.725 8.457 1.00 92.88 154 GLU A CA 1
ATOM 1217 C C . GLU A 1 154 ? -7.646 -9.645 8.632 1.00 92.88 154 GLU A C 1
ATOM 1219 O O . GLU A 1 154 ? -7.789 -8.523 8.151 1.00 92.88 154 GLU A O 1
ATOM 1224 N N . ASP A 1 155 ? -6.571 -9.972 9.352 1.00 96.50 155 ASP A N 1
ATOM 1225 C CA . ASP A 1 155 ? -5.383 -9.117 9.430 1.00 96.50 155 ASP A CA 1
ATOM 1226 C C . ASP A 1 155 ? -4.398 -9.506 8.324 1.00 96.50 155 ASP A C 1
ATOM 1228 O O . ASP A 1 155 ? -3.805 -10.582 8.350 1.00 96.50 155 ASP A O 1
ATOM 1232 N N . PHE A 1 156 ? -4.194 -8.608 7.363 1.00 96.62 156 PHE A N 1
ATOM 1233 C CA . PHE A 1 156 ? -3.269 -8.832 6.254 1.00 96.62 156 PHE A CA 1
ATOM 1234 C C . PHE A 1 156 ? -1.847 -8.309 6.512 1.00 96.62 156 PHE A C 1
ATOM 1236 O O . PHE A 1 156 ? -0.996 -8.352 5.621 1.00 96.62 156 PHE A O 1
ATOM 1243 N N . SER A 1 157 ? -1.557 -7.771 7.701 1.00 97.19 157 SER A N 1
ATOM 1244 C CA . SER A 1 157 ? -0.286 -7.092 7.979 1.00 97.19 157 SER A CA 1
ATOM 1245 C C . SER A 1 157 ? 0.939 -8.008 7.855 1.00 97.19 157 SER A C 1
ATOM 1247 O O . SER A 1 157 ? 1.993 -7.571 7.375 1.00 97.19 157 SER A O 1
ATOM 1249 N N . ASP A 1 158 ? 0.798 -9.289 8.189 1.00 96.19 158 ASP A N 1
ATOM 1250 C CA . ASP A 1 158 ? 1.894 -10.264 8.124 1.00 96.19 158 ASP A CA 1
ATOM 1251 C C . ASP A 1 158 ? 2.260 -10.669 6.688 1.00 96.19 158 ASP A C 1
ATOM 1253 O O . ASP A 1 158 ? 3.390 -11.084 6.415 1.00 96.19 158 ASP A O 1
ATOM 1257 N N . MET A 1 159 ? 1.364 -10.433 5.725 1.00 97.00 159 MET A N 1
ATOM 1258 C CA . MET A 1 159 ? 1.669 -10.639 4.309 1.00 97.00 159 MET A CA 1
ATOM 1259 C C . MET A 1 159 ? 2.718 -9.652 3.781 1.00 97.00 159 MET A C 1
ATOM 1261 O O . MET A 1 159 ? 3.383 -9.937 2.786 1.00 97.00 159 MET A O 1
ATOM 1265 N N . LEU A 1 160 ? 2.901 -8.496 4.430 1.00 96.75 160 LEU A N 1
ATOM 1266 C CA . LEU A 1 160 ? 3.824 -7.448 3.987 1.00 96.75 160 LEU A CA 1
ATOM 1267 C C . LEU A 1 160 ? 5.264 -7.724 4.420 1.00 96.75 160 LEU A C 1
ATOM 1269 O O . LEU A 1 160 ? 5.844 -6.966 5.194 1.00 96.75 160 LEU A O 1
ATOM 1273 N N . THR A 1 161 ? 5.843 -8.824 3.951 1.00 93.69 161 THR A N 1
ATOM 1274 C CA . THR A 1 161 ? 7.215 -9.224 4.292 1.00 93.69 161 THR A CA 1
ATOM 1275 C C . THR A 1 161 ? 8.199 -8.800 3.194 1.00 93.69 161 THR A C 1
ATOM 1277 O O . THR A 1 161 ? 7.979 -9.155 2.027 1.00 93.69 161 THR A O 1
ATOM 1280 N N . PRO A 1 162 ? 9.260 -8.031 3.534 1.00 93.12 162 PRO A N 1
ATOM 1281 C CA . PRO A 1 162 ? 10.270 -7.608 2.570 1.00 93.12 162 PRO A CA 1
ATOM 1282 C C . PRO A 1 162 ? 11.081 -8.806 2.079 1.00 93.12 162 PRO A C 1
ATOM 1284 O O . PRO A 1 162 ? 11.237 -9.801 2.785 1.00 93.12 162 PRO A O 1
ATOM 1287 N N . VAL A 1 163 ? 11.578 -8.713 0.850 1.00 90.19 163 VAL A N 1
ATOM 1288 C CA . VAL A 1 163 ? 12.352 -9.775 0.201 1.00 90.19 163 VAL A CA 1
ATOM 1289 C C . VAL A 1 163 ? 13.691 -9.207 -0.250 1.00 90.19 163 VAL A C 1
ATOM 1291 O O . VAL A 1 163 ? 13.756 -8.083 -0.756 1.00 90.19 163 VAL A O 1
ATOM 1294 N N . LYS A 1 164 ? 14.761 -9.988 -0.081 1.00 86.06 164 LYS A N 1
ATOM 1295 C CA . LYS A 1 164 ? 16.078 -9.648 -0.620 1.00 86.06 164 LYS A CA 1
ATOM 1296 C C . LYS A 1 164 ? 16.051 -9.620 -2.143 1.00 86.06 164 LYS A C 1
ATOM 1298 O O . LYS A 1 164 ? 15.455 -10.480 -2.789 1.00 86.06 164 LYS A O 1
ATOM 1303 N N . ASN A 1 165 ? 16.733 -8.633 -2.713 1.00 73.69 165 ASN A N 1
ATOM 1304 C CA . ASN A 1 165 ? 16.944 -8.548 -4.153 1.00 73.69 165 ASN A CA 1
ATOM 1305 C C . ASN A 1 165 ? 18.148 -9.418 -4.530 1.00 73.69 165 ASN A C 1
ATOM 1307 O O . ASN A 1 165 ? 19.198 -8.892 -4.886 1.00 73.69 165 ASN A O 1
ATOM 1311 N N . ASP A 1 166 ? 18.009 -10.7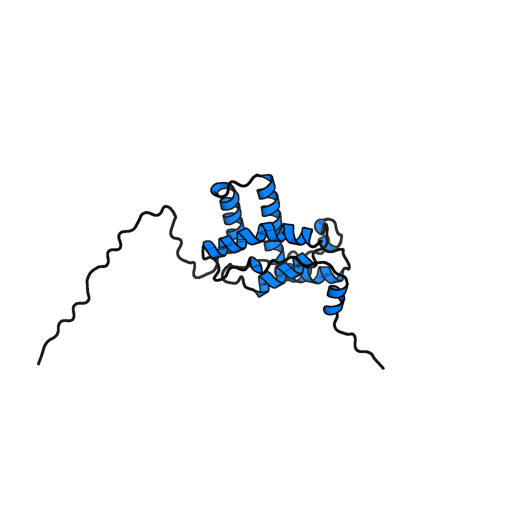34 -4.409 1.00 65.94 166 ASP A N 1
ATOM 1312 C CA . ASP A 1 166 ? 19.046 -11.671 -4.841 1.00 65.94 166 ASP A CA 1
ATOM 1313 C C . ASP A 1 166 ? 18.840 -11.996 -6.332 1.00 65.94 166 ASP A C 1
ATOM 1315 O O . ASP A 1 166 ? 17.700 -12.138 -6.794 1.00 65.94 166 ASP A O 1
ATOM 1319 N N . ALA A 1 167 ? 19.934 -12.096 -7.098 1.00 55.53 167 ALA A N 1
ATOM 1320 C CA . ALA A 1 167 ? 19.904 -12.361 -8.544 1.00 55.53 167 ALA A CA 1
ATOM 1321 C C . ALA A 1 167 ? 19.109 -13.640 -8.891 1.00 55.53 167 ALA A C 1
ATOM 1323 O O . ALA A 1 167 ? 18.340 -13.650 -9.852 1.00 55.53 167 ALA A O 1
ATOM 1324 N N . ASP A 1 168 ? 19.182 -14.659 -8.031 1.00 47.09 168 ASP A N 1
ATOM 1325 C CA . ASP A 1 168 ? 18.528 -15.966 -8.193 1.00 47.09 168 ASP A CA 1
ATOM 1326 C C . ASP A 1 168 ? 16.988 -15.913 -8.155 1.00 47.09 168 ASP A C 1
ATOM 1328 O O . ASP A 1 168 ? 16.305 -16.849 -8.575 1.00 47.09 168 ASP A O 1
ATOM 1332 N N . TYR A 1 169 ? 16.387 -14.835 -7.635 1.00 51.62 169 TYR A N 1
ATOM 1333 C CA . TYR A 1 169 ? 14.927 -14.685 -7.643 1.00 51.62 169 TYR A CA 1
ATOM 1334 C C . TYR A 1 169 ? 14.402 -14.166 -8.991 1.00 51.62 169 TYR A C 1
ATOM 1336 O O . TYR A 1 169 ? 13.275 -14.482 -9.366 1.00 51.62 169 TYR A O 1
ATOM 1344 N N . GLN A 1 170 ? 15.212 -13.406 -9.738 1.00 49.34 170 GLN A N 1
ATOM 1345 C CA . GLN A 1 170 ? 14.837 -12.895 -11.064 1.00 49.34 170 GLN A CA 1
ATOM 1346 C C . GLN A 1 170 ? 14.771 -14.024 -12.110 1.00 49.34 170 GLN A C 1
ATOM 1348 O O . GLN A 1 170 ? 13.931 -13.966 -13.006 1.00 49.34 170 GLN A O 1
ATOM 1353 N N . GLU A 1 171 ? 15.588 -15.078 -11.973 1.00 43.44 171 GLU A N 1
ATOM 1354 C CA . GLU A 1 171 ? 15.551 -16.243 -12.872 1.00 43.44 171 GLU A CA 1
ATOM 1355 C C . GLU A 1 171 ? 14.314 -17.126 -12.670 1.00 43.44 171 GLU A C 1
ATOM 1357 O O . GLU A 1 171 ? 13.709 -17.550 -13.651 1.00 43.44 171 GLU A O 1
ATOM 1362 N N . ARG A 1 172 ? 13.851 -17.327 -11.427 1.00 47.00 172 ARG A N 1
ATOM 1363 C CA . ARG A 1 172 ? 12.651 -18.144 -11.137 1.00 47.00 172 ARG A CA 1
ATOM 1364 C C . ARG A 1 172 ? 11.335 -17.574 -11.688 1.00 47.00 172 ARG A C 1
ATOM 1366 O O . ARG A 1 172 ? 10.329 -18.275 -11.679 1.00 47.00 172 ARG A O 1
ATOM 1373 N N . GLY A 1 173 ? 11.324 -16.314 -12.130 1.00 45.16 173 GLY A N 1
ATOM 1374 C CA . GLY A 1 173 ? 10.159 -15.650 -12.724 1.00 45.16 173 GLY A CA 1
ATOM 1375 C C . GLY A 1 173 ? 10.178 -15.565 -14.253 1.00 45.16 173 GLY A C 1
ATOM 1376 O O . GLY A 1 173 ? 9.215 -15.060 -14.833 1.00 45.16 173 GLY A O 1
ATOM 1377 N N . ARG A 1 174 ? 11.246 -16.020 -14.926 1.00 42.25 174 ARG A N 1
ATOM 1378 C CA . ARG A 1 174 ? 11.260 -16.104 -16.391 1.00 42.25 174 ARG A CA 1
ATOM 1379 C C . ARG A 1 174 ? 10.564 -17.399 -16.822 1.00 42.25 174 ARG A C 1
ATOM 1381 O O . ARG A 1 174 ? 10.998 -18.464 -16.392 1.00 42.25 174 ARG A O 1
ATOM 1388 N N . PRO A 1 175 ? 9.540 -17.347 -17.695 1.00 44.22 175 PRO A N 1
ATOM 1389 C CA . PRO A 1 175 ? 9.150 -18.540 -18.427 1.00 44.22 175 PRO A CA 1
ATOM 1390 C C . PRO A 1 175 ? 10.383 -19.032 -19.185 1.00 44.22 175 PRO A C 1
ATOM 1392 O O . PRO A 1 175 ? 11.024 -18.247 -19.895 1.00 44.22 175 PRO A O 1
ATOM 1395 N N . GLU A 1 176 ? 10.742 -20.301 -18.996 1.00 44.97 176 GLU A N 1
ATOM 1396 C CA . GLU A 1 176 ? 11.805 -20.931 -19.769 1.00 44.97 176 GLU A CA 1
ATOM 1397 C C . GLU A 1 176 ? 11.487 -20.733 -21.252 1.00 44.97 176 GLU A C 1
ATOM 1399 O O . GLU A 1 176 ? 10.431 -21.131 -21.746 1.00 44.97 176 GLU A O 1
ATOM 1404 N N . SER A 1 177 ? 12.366 -20.027 -21.962 1.00 44.78 177 SER A N 1
ATOM 1405 C CA . SER A 1 177 ? 12.218 -19.874 -23.407 1.00 44.78 177 SER A CA 1
ATOM 1406 C C . SER A 1 177 ? 12.328 -21.267 -24.032 1.00 44.78 177 SER A C 1
ATOM 1408 O O . SER A 1 177 ? 13.272 -21.986 -23.687 1.00 44.78 177 SER A O 1
ATOM 1410 N N . PRO A 1 178 ? 11.408 -21.678 -24.924 1.00 46.00 178 PRO A N 1
ATOM 1411 C CA . PRO A 1 178 ? 11.492 -22.994 -25.531 1.00 46.00 178 PRO A CA 1
ATOM 1412 C C . PRO A 1 178 ? 12.801 -23.080 -26.315 1.00 46.00 178 PRO A C 1
ATOM 1414 O O . PRO A 1 178 ? 13.065 -22.267 -27.203 1.00 46.00 178 PRO A O 1
ATOM 1417 N N . ARG A 1 179 ? 13.646 -24.049 -25.949 1.00 39.50 179 ARG A N 1
ATOM 1418 C CA . ARG A 1 179 ? 14.837 -24.394 -26.724 1.00 39.50 179 ARG A CA 1
ATOM 1419 C C . ARG A 1 179 ? 14.357 -24.933 -28.067 1.00 39.50 179 ARG A C 1
ATOM 1421 O O . ARG A 1 179 ? 13.820 -26.035 -28.132 1.00 39.50 179 ARG A O 1
ATOM 1428 N N . VAL A 1 180 ? 14.509 -24.129 -29.112 1.00 46.38 180 VAL A N 1
ATOM 1429 C CA . VAL A 1 180 ? 14.345 -24.590 -30.490 1.00 46.38 180 VAL A CA 1
ATOM 1430 C C . VAL A 1 180 ? 15.603 -25.395 -30.818 1.00 46.38 180 VAL A C 1
ATOM 1432 O O . VAL A 1 180 ? 16.701 -24.836 -30.805 1.00 46.38 180 VAL A O 1
ATOM 1435 N N . PHE A 1 181 ? 15.433 -26.707 -30.986 1.00 55.28 181 PHE A N 1
ATOM 1436 C CA . PHE A 1 181 ? 16.432 -27.602 -31.570 1.00 55.28 181 PHE A CA 1
ATOM 1437 C C . PHE A 1 181 ? 16.347 -27.545 -33.094 1.00 55.28 181 PHE A C 1
ATOM 1439 O O . PHE A 1 181 ? 15.209 -27.417 -33.603 1.00 55.28 181 PHE A O 1
#